Protein AF-A0A6L5G174-F1 (afdb_monomer_lite)

Structure (mmCIF, N/CA/C/O backbone):
data_AF-A0A6L5G174-F1
#
_entry.id   AF-A0A6L5G174-F1
#
loop_
_atom_site.group_PDB
_atom_site.id
_atom_site.type_symbol
_atom_site.label_atom_id
_atom_site.label_alt_id
_atom_site.label_comp_id
_atom_site.label_asym_id
_atom_site.label_entity_id
_atom_site.label_seq_id
_atom_site.pdbx_PDB_ins_code
_atom_site.Cartn_x
_atom_site.Cartn_y
_atom_site.Cartn_z
_atom_site.occupancy
_atom_site.B_iso_or_equiv
_atom_site.auth_seq_id
_atom_site.auth_comp_id
_atom_site.auth_asym_id
_atom_site.auth_atom_id
_atom_site.pdbx_PDB_model_num
ATOM 1 N N . MET A 1 1 ? 25.318 18.673 12.548 1.00 41.56 1 MET A N 1
ATOM 2 C CA . MET A 1 1 ? 23.858 18.568 12.773 1.00 41.56 1 MET A CA 1
ATOM 3 C C . MET A 1 1 ? 23.328 17.531 11.784 1.00 41.56 1 MET A C 1
ATOM 5 O O . MET A 1 1 ? 22.726 17.862 10.776 1.00 41.56 1 MET A O 1
ATOM 9 N N . THR A 1 2 ? 23.710 16.274 12.020 1.00 40.44 2 THR A N 1
ATOM 10 C CA . THR A 1 2 ? 23.904 15.238 10.983 1.00 40.44 2 THR A CA 1
ATOM 11 C C . THR A 1 2 ? 23.653 13.846 11.591 1.00 40.44 2 THR A C 1
ATOM 13 O O . THR A 1 2 ? 24.444 12.934 11.409 1.00 40.44 2 THR A O 1
ATOM 16 N N . VAL A 1 3 ? 22.615 13.700 12.430 1.00 34.22 3 VAL A N 1
ATOM 17 C CA . VAL A 1 3 ? 22.403 12.471 13.238 1.00 34.22 3 VAL A CA 1
ATOM 18 C C . VAL A 1 3 ? 20.949 11.956 13.248 1.00 34.22 3 VAL A C 1
ATOM 20 O O . VAL A 1 3 ? 20.732 10.798 13.570 1.00 34.22 3 VAL A O 1
ATOM 23 N N . LEU A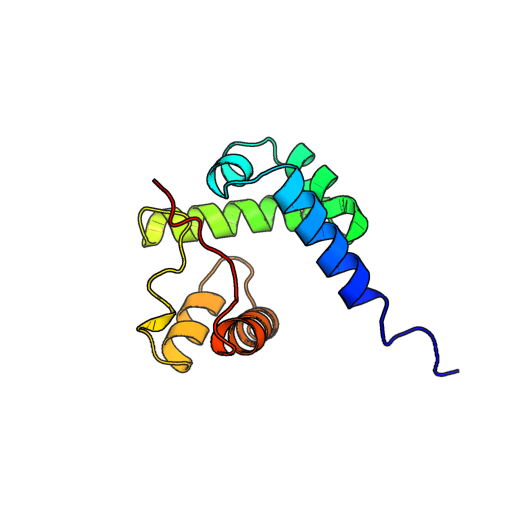 1 4 ? 19.934 12.735 12.845 1.00 33.81 4 LEU A N 1
ATOM 24 C CA . LEU A 1 4 ? 18.525 12.348 13.081 1.00 33.81 4 LEU A CA 1
ATOM 25 C C . LEU A 1 4 ? 17.681 12.004 11.840 1.00 33.81 4 LEU A C 1
ATOM 27 O O . LEU A 1 4 ? 16.523 11.630 12.007 1.00 33.81 4 LEU A O 1
ATOM 31 N N . SER A 1 5 ? 18.206 12.103 10.611 1.00 33.91 5 SER A N 1
ATOM 32 C CA . SER A 1 5 ? 17.378 11.930 9.398 1.00 33.91 5 SER A CA 1
ATOM 33 C C . SER A 1 5 ? 17.510 10.580 8.685 1.00 33.91 5 SER A C 1
ATOM 35 O O . SER A 1 5 ? 16.861 10.402 7.660 1.00 33.91 5 SER A O 1
ATOM 37 N N . GLN A 1 6 ? 18.361 9.659 9.152 1.00 36.78 6 GLN A N 1
ATOM 38 C CA . GLN A 1 6 ? 18.753 8.491 8.342 1.00 36.78 6 GLN A CA 1
ATOM 39 C C . GLN A 1 6 ? 18.097 7.158 8.737 1.00 36.78 6 GLN A C 1
ATOM 41 O O . GLN A 1 6 ? 18.285 6.187 8.023 1.00 36.78 6 GLN A O 1
ATOM 46 N N . HIS A 1 7 ? 17.292 7.088 9.804 1.00 43.84 7 HIS A N 1
ATOM 47 C CA . HIS A 1 7 ? 16.675 5.815 10.236 1.00 43.84 7 HIS A CA 1
ATOM 48 C C . HIS A 1 7 ? 15.207 5.907 10.685 1.00 43.84 7 HIS A C 1
ATOM 50 O O . HIS A 1 7 ? 14.574 4.898 10.985 1.00 43.84 7 HIS A O 1
ATOM 56 N N . THR A 1 8 ? 14.633 7.106 10.736 1.00 40.72 8 THR A N 1
ATOM 57 C CA . THR A 1 8 ? 13.309 7.352 11.329 1.00 40.72 8 THR A CA 1
ATOM 58 C C . THR A 1 8 ? 12.145 7.018 10.394 1.00 40.72 8 THR A C 1
ATOM 60 O O . THR A 1 8 ? 11.064 6.676 10.873 1.00 40.72 8 THR A O 1
ATOM 63 N N . SER A 1 9 ? 12.344 7.076 9.075 1.00 59.72 9 SER A N 1
ATOM 64 C CA . SER A 1 9 ? 11.298 6.740 8.095 1.00 59.72 9 SER A CA 1
ATOM 65 C C . SER A 1 9 ? 11.138 5.229 7.907 1.00 59.72 9 SER A C 1
ATOM 67 O O . SER A 1 9 ? 10.012 4.741 7.801 1.00 59.72 9 SER A O 1
ATOM 69 N N . ASP A 1 10 ? 12.243 4.484 7.935 1.00 61.44 10 ASP A N 1
ATOM 70 C CA . ASP A 1 10 ? 12.247 3.054 7.608 1.00 61.44 10 ASP A CA 1
ATOM 71 C C . ASP A 1 10 ? 11.700 2.214 8.768 1.00 61.44 10 ASP A C 1
ATOM 73 O O . ASP A 1 10 ? 10.805 1.399 8.561 1.00 61.44 10 ASP A O 1
ATOM 77 N N . ILE A 1 11 ? 12.106 2.512 10.010 1.00 67.50 11 ILE A N 1
ATOM 78 C CA . ILE A 1 11 ? 11.607 1.823 11.218 1.00 67.50 11 ILE A CA 1
ATOM 79 C C . ILE A 1 11 ? 10.091 2.008 11.382 1.00 67.50 11 ILE A C 1
ATOM 81 O O . ILE A 1 11 ? 9.369 1.084 11.759 1.00 67.50 11 ILE A O 1
ATOM 85 N N . ASN A 1 12 ? 9.583 3.210 11.101 1.00 72.62 12 ASN A N 1
ATOM 86 C CA . ASN A 1 12 ? 8.151 3.493 11.196 1.00 72.62 12 ASN A CA 1
ATOM 87 C C . ASN A 1 12 ? 7.352 2.814 10.078 1.00 72.62 12 ASN A C 1
ATOM 89 O O . ASN A 1 12 ? 6.214 2.399 10.311 1.00 72.62 12 ASN A O 1
ATOM 93 N N . THR A 1 13 ? 7.951 2.674 8.893 1.00 70.69 13 THR A N 1
ATOM 94 C CA . THR A 1 13 ? 7.364 1.944 7.763 1.00 70.69 13 THR A CA 1
ATOM 95 C C . THR A 1 13 ? 7.293 0.451 8.063 1.00 70.69 13 THR A C 1
ATOM 97 O O . THR A 1 13 ? 6.225 -0.142 7.928 1.00 70.69 13 THR A O 1
ATOM 100 N N . GLU A 1 14 ? 8.383 -0.139 8.553 1.00 74.19 14 GLU A N 1
ATOM 101 C CA . GLU A 1 14 ? 8.435 -1.544 8.959 1.00 74.19 14 GLU A CA 1
ATOM 102 C C . GLU A 1 14 ? 7.434 -1.835 10.083 1.00 74.19 14 GLU A C 1
ATOM 104 O O . GLU A 1 14 ? 6.642 -2.768 9.984 1.00 74.19 14 GLU A O 1
ATOM 109 N N . ARG A 1 15 ? 7.376 -0.984 11.116 1.00 76.88 15 ARG A N 1
ATOM 110 C CA . ARG A 1 15 ? 6.394 -1.120 12.202 1.00 76.88 15 ARG A CA 1
ATOM 111 C C . ARG A 1 15 ? 4.956 -1.042 11.694 1.00 76.88 15 ARG A C 1
ATOM 113 O O . ARG A 1 15 ? 4.121 -1.831 12.130 1.00 76.88 15 ARG A O 1
ATOM 120 N N . ALA A 1 16 ? 4.664 -0.107 10.788 1.00 79.31 16 ALA A N 1
ATOM 121 C CA . ALA A 1 16 ? 3.332 0.033 10.205 1.00 79.31 16 ALA A CA 1
ATOM 122 C C . ALA A 1 16 ? 2.951 -1.196 9.371 1.00 79.31 16 ALA A C 1
ATOM 124 O O . ALA A 1 16 ? 1.822 -1.667 9.464 1.00 79.31 16 ALA A O 1
ATOM 125 N N . PHE A 1 17 ? 3.892 -1.741 8.596 1.00 78.81 17 PHE A N 1
ATOM 126 C CA . PHE A 1 17 ? 3.672 -2.950 7.809 1.00 78.81 17 PHE A CA 1
ATOM 127 C C . PHE A 1 17 ? 3.459 -4.182 8.696 1.00 78.81 17 PHE A C 1
ATOM 129 O O . PHE A 1 17 ? 2.486 -4.909 8.507 1.00 78.81 17 PHE A O 1
ATOM 136 N N . THR A 1 18 ? 4.309 -4.381 9.704 1.00 77.75 18 THR A N 1
ATOM 137 C CA . THR A 1 18 ? 4.183 -5.480 10.670 1.00 77.75 18 THR A CA 1
ATOM 138 C C . THR A 1 18 ? 2.856 -5.411 11.420 1.00 77.75 18 THR A C 1
ATOM 140 O O . THR A 1 18 ? 2.165 -6.418 11.532 1.00 77.75 18 THR A O 1
ATOM 143 N N . SER A 1 19 ? 2.455 -4.220 11.872 1.00 85.12 19 SER A N 1
ATOM 144 C CA . SER A 1 19 ? 1.154 -3.987 12.508 1.00 85.12 19 SER A CA 1
ATOM 145 C C . SER A 1 19 ? -0.008 -4.300 11.559 1.00 85.12 19 SER A C 1
ATOM 147 O O . SER A 1 19 ? -0.911 -5.049 11.919 1.00 85.12 19 SER A O 1
ATOM 149 N N . LEU A 1 20 ? 0.044 -3.820 10.310 1.00 82.75 20 LEU A N 1
ATOM 150 C CA . LEU A 1 20 ? -0.972 -4.119 9.297 1.00 82.75 20 LEU A CA 1
ATOM 151 C C . LEU A 1 20 ? -1.111 -5.623 9.044 1.00 82.75 20 LEU A C 1
ATOM 153 O O . LEU A 1 20 ? -2.229 -6.120 9.000 1.00 82.75 20 LEU A O 1
ATOM 157 N N . LYS A 1 21 ? 0.002 -6.349 8.893 1.00 81.75 21 LYS A N 1
ATOM 158 C CA . LYS A 1 21 ? -0.004 -7.799 8.650 1.00 81.75 21 LYS A CA 1
ATOM 159 C C . LYS A 1 21 ? -0.412 -8.617 9.873 1.00 81.75 21 LYS A C 1
ATOM 161 O O . LYS A 1 21 ? -0.990 -9.683 9.692 1.00 81.75 21 LYS A O 1
ATOM 166 N N . ALA A 1 22 ? -0.134 -8.133 11.082 1.00 84.50 22 ALA A N 1
ATOM 167 C CA . ALA A 1 22 ? -0.603 -8.757 12.315 1.00 84.50 22 ALA A CA 1
ATOM 168 C C . ALA A 1 22 ? -2.123 -8.605 12.486 1.00 84.50 22 ALA A C 1
ATOM 170 O O . ALA A 1 22 ? -2.781 -9.551 12.910 1.00 84.50 22 ALA A O 1
ATOM 171 N N . THR A 1 23 ? -2.676 -7.442 12.127 1.00 87.75 23 THR A N 1
ATOM 172 C CA . THR A 1 23 ? -4.124 -7.181 12.175 1.00 87.75 23 THR A CA 1
ATOM 173 C C . THR A 1 23 ? -4.870 -7.846 11.019 1.00 87.75 23 THR A C 1
ATOM 175 O O . THR A 1 23 ? -5.956 -8.374 11.224 1.00 87.75 23 THR A O 1
ATOM 178 N N . PHE A 1 24 ? -4.283 -7.843 9.818 1.00 84.31 24 PHE A N 1
ATOM 179 C CA . PHE A 1 24 ? -4.872 -8.384 8.592 1.00 84.31 24 PHE A CA 1
ATOM 180 C C . PHE A 1 24 ? -3.904 -9.370 7.913 1.00 84.31 24 PHE A C 1
ATOM 182 O O . PHE A 1 24 ? -3.117 -8.998 7.021 1.00 84.31 24 PHE A O 1
ATOM 189 N N . PRO A 1 25 ? -3.944 -10.654 8.311 1.00 82.44 25 PRO A N 1
ATOM 190 C CA . PRO A 1 25 ? -3.098 -11.691 7.733 1.00 82.44 25 PRO A CA 1
ATOM 191 C C . PRO A 1 25 ? -3.284 -11.845 6.222 1.00 82.44 25 PRO A C 1
ATOM 193 O O . PRO A 1 25 ? -2.304 -12.086 5.517 1.00 82.44 25 PRO A O 1
ATOM 196 N N . ARG A 1 26 ? -4.491 -11.607 5.691 1.00 82.19 26 ARG A N 1
ATOM 197 C CA . ARG A 1 26 ? -4.786 -11.684 4.250 1.00 82.19 26 ARG A CA 1
ATOM 198 C C . ARG A 1 26 ? -5.120 -10.318 3.657 1.00 82.19 26 ARG A C 1
ATOM 200 O O . ARG A 1 26 ? -5.808 -9.509 4.267 1.00 82.19 26 ARG A O 1
ATOM 207 N N . TRP A 1 27 ? -4.707 -10.076 2.410 1.00 80.69 27 TRP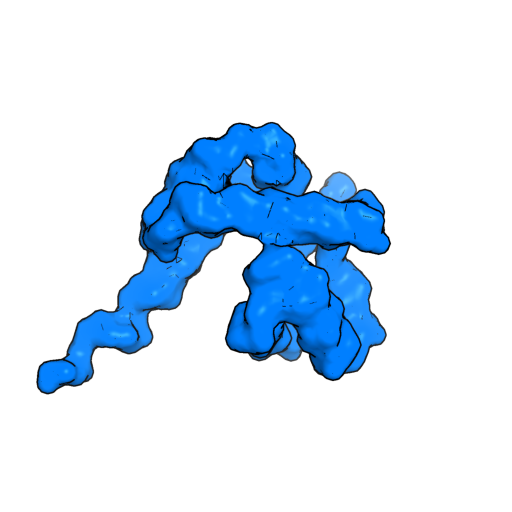 A N 1
ATOM 208 C CA . TRP A 1 27 ? -5.003 -8.813 1.710 1.00 80.69 27 TRP A CA 1
ATOM 209 C C . TRP A 1 27 ? -6.496 -8.576 1.481 1.00 80.69 27 TRP A C 1
ATOM 211 O O . TRP A 1 27 ? -6.940 -7.433 1.494 1.00 80.69 27 TRP A O 1
ATOM 221 N N . ARG A 1 28 ? -7.276 -9.651 1.326 1.00 83.25 28 ARG A N 1
ATOM 222 C CA . ARG A 1 28 ? -8.737 -9.565 1.219 1.00 83.25 28 ARG A CA 1
ATOM 223 C C . ARG A 1 28 ? -9.367 -8.961 2.478 1.00 83.25 28 ARG A C 1
ATOM 225 O O . ARG A 1 28 ? -10.247 -8.124 2.356 1.00 83.25 28 ARG A O 1
ATOM 232 N N . GLU A 1 29 ? -8.831 -9.264 3.659 1.00 85.62 29 GLU A N 1
ATOM 233 C CA . GLU A 1 29 ? -9.309 -8.669 4.913 1.00 85.62 29 GLU A CA 1
ATOM 234 C C . GLU A 1 29 ? -9.059 -7.154 4.958 1.00 85.62 29 GLU A C 1
ATOM 236 O O . GLU A 1 29 ? -9.907 -6.416 5.441 1.00 85.62 29 GLU A O 1
ATOM 241 N N . VAL A 1 30 ? -7.956 -6.661 4.380 1.00 84.25 30 VAL A N 1
ATOM 242 C CA . VAL A 1 30 ? -7.691 -5.211 4.260 1.00 84.25 30 VAL A CA 1
ATOM 243 C C . VAL A 1 30 ? -8.709 -4.524 3.339 1.00 84.25 30 VAL A C 1
ATOM 245 O O . VAL A 1 30 ? -9.113 -3.388 3.597 1.00 84.25 30 VAL A O 1
ATOM 248 N N . MET A 1 31 ? -9.120 -5.191 2.255 1.00 84.56 31 MET A N 1
ATOM 249 C CA . MET A 1 31 ? -10.132 -4.664 1.331 1.00 84.56 31 MET A CA 1
ATOM 250 C C . MET A 1 31 ? -11.519 -4.619 1.980 1.00 84.56 31 MET A C 1
ATOM 252 O O . MET A 1 31 ? -12.226 -3.618 1.850 1.00 84.56 31 MET A O 1
ATOM 256 N N . ASP A 1 32 ? -11.880 -5.661 2.725 1.00 91.00 32 ASP A N 1
ATOM 257 C CA . ASP A 1 32 ? -13.198 -5.779 3.351 1.00 91.00 32 ASP A CA 1
ATOM 258 C C . ASP A 1 32 ? -13.314 -4.932 4.634 1.00 91.00 32 ASP A C 1
ATOM 260 O O . ASP A 1 32 ? -14.403 -4.477 4.990 1.00 91.00 32 ASP A O 1
ATOM 264 N N . ALA A 1 33 ? -12.195 -4.658 5.314 1.00 92.75 33 ALA A N 1
ATOM 265 C CA . ALA A 1 33 ? -12.173 -3.890 6.554 1.00 92.75 33 ALA A CA 1
ATOM 266 C C . ALA A 1 33 ? -12.586 -2.418 6.359 1.00 92.75 33 ALA A C 1
ATOM 268 O O . ALA A 1 33 ? -12.276 -1.798 5.331 1.00 92.75 33 ALA A O 1
ATOM 269 N N . PRO A 1 34 ? -13.212 -1.781 7.366 1.00 96.88 34 PRO A N 1
ATOM 270 C CA . PRO A 1 34 ? -13.426 -0.340 7.361 1.00 96.88 34 PRO A CA 1
ATOM 271 C C . PRO A 1 34 ? -12.109 0.420 7.171 1.00 96.88 34 PRO A C 1
ATOM 273 O O . PRO A 1 34 ? -11.111 0.143 7.835 1.00 96.88 34 PRO A O 1
ATOM 276 N N . THR A 1 35 ? -12.103 1.448 6.316 1.00 92.69 35 THR A N 1
ATOM 277 C CA . THR A 1 35 ? -10.892 2.243 6.020 1.00 92.69 35 THR A CA 1
ATOM 278 C C . THR A 1 35 ? -10.228 2.800 7.283 1.00 92.69 35 THR A C 1
ATOM 280 O O . THR A 1 35 ? -9.006 2.912 7.346 1.00 92.69 35 THR A O 1
ATOM 283 N N . LYS A 1 36 ? -11.025 3.109 8.311 1.00 95.38 36 LYS A N 1
ATOM 284 C CA . LYS A 1 36 ? -10.537 3.568 9.613 1.00 95.38 36 LYS A CA 1
ATOM 285 C C . LYS A 1 36 ? -9.710 2.506 10.346 1.00 95.38 36 LYS A C 1
ATOM 287 O O . LYS A 1 36 ? -8.686 2.846 10.920 1.00 95.38 36 LYS A O 1
ATOM 292 N N . GLU A 1 37 ? -10.103 1.238 10.301 1.00 94.94 37 GLU A N 1
ATOM 293 C CA . GLU A 1 37 ? -9.342 0.155 10.941 1.00 94.94 37 GLU A CA 1
ATOM 294 C C . GLU A 1 37 ? -8.003 -0.071 10.237 1.00 94.94 37 GLU A C 1
ATOM 296 O O . GLU A 1 37 ? -6.972 -0.253 10.885 1.00 94.94 37 GLU A O 1
ATOM 301 N N . VAL A 1 38 ? -7.989 0.051 8.906 1.00 87.44 38 VAL A N 1
ATOM 302 C CA . VAL A 1 38 ? -6.748 0.038 8.122 1.00 87.44 38 VAL A CA 1
ATOM 303 C C . VAL A 1 38 ? -5.848 1.215 8.515 1.00 87.44 38 VAL A C 1
ATOM 305 O O . VAL A 1 38 ? -4.653 1.018 8.726 1.00 87.44 38 VAL A O 1
ATOM 308 N N . ALA A 1 39 ? -6.405 2.424 8.662 1.00 89.31 39 ALA A N 1
ATOM 3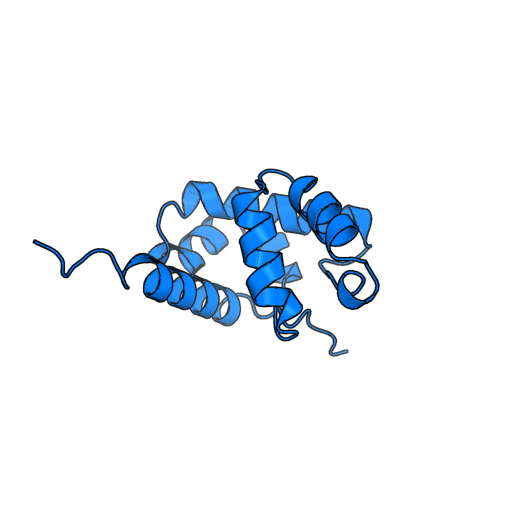09 C CA . ALA A 1 39 ? -5.663 3.605 9.111 1.00 89.31 39 ALA A CA 1
ATOM 310 C C . ALA A 1 39 ? -5.086 3.421 10.524 1.00 89.31 39 ALA A C 1
ATOM 312 O O . ALA A 1 39 ? -3.920 3.739 10.769 1.00 89.31 39 ALA A O 1
ATOM 313 N N . ASP A 1 40 ? -5.866 2.852 11.440 1.00 93.38 40 ASP A N 1
ATOM 314 C CA . ASP A 1 40 ? -5.437 2.574 12.808 1.00 93.38 40 ASP A CA 1
ATOM 315 C C . ASP A 1 40 ? -4.273 1.574 12.832 1.00 93.38 40 ASP A C 1
ATOM 317 O O . ASP A 1 40 ? -3.282 1.805 13.530 1.00 93.38 40 ASP A O 1
ATOM 321 N N . ALA A 1 41 ? -4.328 0.535 11.993 1.00 86.12 41 ALA A N 1
ATOM 322 C CA . ALA A 1 41 ? -3.272 -0.466 11.877 1.00 86.12 41 ALA A CA 1
ATOM 323 C C . ALA A 1 41 ? -1.939 0.109 11.358 1.00 86.12 41 ALA A C 1
ATOM 325 O O . ALA A 1 41 ? -0.877 -0.350 11.778 1.00 86.12 41 ALA A O 1
ATOM 326 N N . ILE A 1 42 ? -1.963 1.134 10.496 1.00 83.62 42 ILE A N 1
ATOM 327 C CA . ILE A 1 42 ? -0.748 1.759 9.929 1.00 83.62 42 ILE A CA 1
ATOM 328 C C . ILE A 1 42 ? -0.369 3.090 10.587 1.00 83.62 42 ILE A C 1
ATOM 330 O O . ILE A 1 42 ? 0.507 3.801 10.081 1.00 83.62 42 ILE A O 1
ATOM 334 N N . ARG A 1 43 ? -1.007 3.457 11.705 1.00 88.50 43 ARG A N 1
ATOM 335 C CA . ARG A 1 43 ? -0.884 4.789 12.319 1.00 88.50 43 ARG A CA 1
ATOM 336 C C . ARG A 1 43 ? 0.563 5.203 12.603 1.00 88.50 43 ARG A C 1
ATOM 338 O O . ARG A 1 43 ? 0.912 6.369 12.421 1.00 88.50 43 ARG A O 1
ATOM 345 N N . SER A 1 44 ? 1.428 4.255 12.968 1.00 81.00 44 SER A N 1
ATOM 346 C CA . SER A 1 44 ? 2.853 4.506 13.229 1.00 81.00 44 SER A CA 1
ATOM 347 C C . SER A 1 44 ? 3.643 4.985 12.006 1.00 81.00 44 SER A C 1
ATOM 349 O O . SER A 1 44 ? 4.691 5.599 12.172 1.00 81.00 44 SER A O 1
ATOM 351 N N . GLY A 1 45 ? 3.157 4.728 10.789 1.00 75.06 45 GLY A N 1
ATOM 352 C CA . GLY A 1 45 ? 3.810 5.116 9.536 1.00 75.06 45 GLY A CA 1
ATOM 353 C C . GLY A 1 45 ? 3.522 6.555 9.091 1.00 75.06 45 GLY A C 1
ATOM 354 O O . GLY A 1 45 ? 4.032 6.975 8.049 1.00 75.06 45 GLY A O 1
ATOM 355 N N . GLY A 1 46 ? 2.691 7.298 9.833 1.00 78.44 46 GLY A N 1
ATOM 356 C CA . GLY A 1 46 ? 2.292 8.675 9.522 1.00 78.44 46 GLY A CA 1
ATOM 357 C C . GLY A 1 46 ? 1.387 8.806 8.287 1.00 78.44 46 GLY A C 1
ATOM 358 O O . GLY A 1 46 ? 1.437 7.988 7.367 1.00 78.44 46 GLY A O 1
ATOM 359 N N . LEU A 1 47 ? 0.562 9.863 8.255 1.00 82.88 47 LEU A N 1
ATOM 360 C CA . LEU A 1 47 ? -0.435 10.129 7.198 1.00 82.88 47 LEU A CA 1
ATOM 361 C C . LEU A 1 47 ? -1.404 8.954 6.955 1.00 82.88 47 LEU A C 1
ATOM 363 O O . LEU A 1 47 ? -1.824 8.706 5.826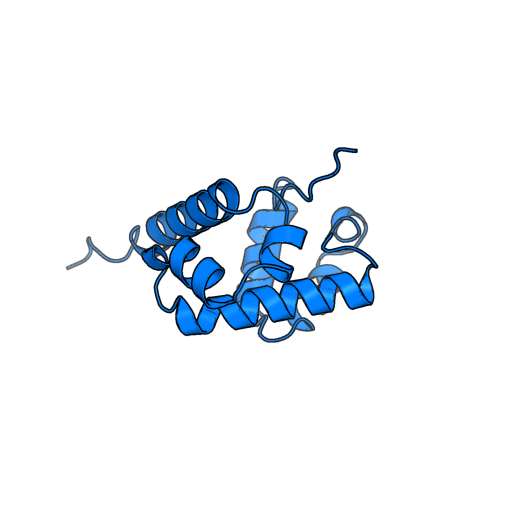 1.00 82.88 47 LEU A O 1
ATOM 367 N N . ALA A 1 48 ? -1.742 8.212 8.010 1.00 81.94 48 ALA A N 1
ATOM 368 C CA . ALA A 1 48 ? -2.528 6.986 7.916 1.00 81.94 48 ALA A CA 1
ATOM 369 C C . ALA A 1 48 ? -3.903 7.189 7.265 1.00 81.94 48 ALA A C 1
ATOM 371 O O . ALA A 1 48 ? -4.267 6.416 6.384 1.00 81.94 48 ALA A O 1
ATOM 372 N N . ASP A 1 49 ? -4.601 8.276 7.600 1.00 84.88 49 ASP A N 1
ATOM 373 C CA . ASP A 1 49 ? -5.919 8.594 7.032 1.00 84.88 49 ASP A CA 1
ATOM 374 C C . ASP A 1 49 ? -5.876 8.851 5.516 1.00 84.88 49 ASP A C 1
ATOM 376 O O . ASP A 1 49 ? -6.861 8.631 4.819 1.00 84.88 49 ASP A O 1
ATOM 380 N N . GLN A 1 50 ? -4.725 9.277 4.981 1.00 83.56 50 GLN A N 1
ATOM 381 C CA . GLN A 1 50 ? -4.519 9.450 3.537 1.00 83.56 50 GLN A CA 1
ATOM 382 C C . GLN A 1 50 ? -4.029 8.158 2.870 1.00 83.56 50 GLN A C 1
ATOM 384 O O . GLN A 1 50 ? -4.345 7.888 1.712 1.00 83.56 50 GLN A O 1
ATOM 389 N N . LYS A 1 51 ? -3.238 7.352 3.587 1.00 78.69 51 LYS A N 1
ATOM 390 C CA . LYS A 1 51 ? -2.656 6.107 3.070 1.00 78.69 51 LYS A CA 1
ATOM 391 C C . LYS A 1 51 ? -3.666 4.964 3.028 1.00 78.69 51 LYS A C 1
ATOM 393 O O . LYS A 1 51 ? -3.677 4.229 2.049 1.00 78.69 51 LYS A O 1
ATOM 398 N N . ALA A 1 52 ? -4.522 4.826 4.037 1.00 84.25 52 ALA A N 1
ATOM 399 C CA . ALA A 1 52 ? -5.510 3.753 4.122 1.00 84.25 52 ALA A CA 1
ATOM 400 C C . ALA A 1 52 ? -6.453 3.671 2.905 1.00 84.25 52 ALA A C 1
ATOM 402 O O . ALA A 1 52 ? -6.501 2.605 2.289 1.00 84.25 52 ALA A O 1
ATOM 403 N N . PRO A 1 53 ? -7.143 4.751 2.474 1.00 86.69 53 PRO A N 1
ATOM 404 C CA . PRO A 1 53 ? -8.003 4.678 1.290 1.00 86.69 53 PRO A CA 1
ATOM 405 C C . PRO A 1 53 ? -7.210 4.358 0.015 1.00 86.69 53 PRO A C 1
ATOM 407 O O . PRO A 1 53 ? -7.690 3.618 -0.838 1.00 86.69 53 PRO A O 1
ATOM 410 N N . ARG A 1 54 ? -5.970 4.851 -0.100 1.00 82.81 54 ARG A N 1
ATOM 411 C CA . ARG A 1 54 ? -5.088 4.570 -1.243 1.00 82.81 54 ARG A CA 1
ATOM 412 C C . ARG A 1 54 ? -4.652 3.105 -1.292 1.00 82.81 54 ARG A C 1
ATOM 414 O O . ARG A 1 54 ? -4.643 2.523 -2.367 1.00 82.81 54 ARG A O 1
ATOM 421 N N . ILE A 1 55 ? -4.316 2.506 -0.147 1.00 82.50 55 ILE A N 1
ATOM 422 C CA . ILE A 1 55 ? -3.974 1.078 -0.051 1.00 82.50 55 ILE A CA 1
ATOM 423 C C . ILE A 1 55 ? -5.150 0.229 -0.534 1.00 82.50 55 ILE A C 1
ATOM 425 O O . ILE A 1 55 ? -4.949 -0.667 -1.350 1.00 82.50 55 ILE A O 1
ATOM 429 N N . LYS A 1 56 ? -6.371 0.541 -0.085 1.00 85.25 56 LYS A N 1
ATOM 430 C CA . LYS A 1 56 ? -7.576 -0.165 -0.532 1.00 85.25 56 LYS A CA 1
ATOM 431 C C . LYS A 1 56 ? -7.796 -0.024 -2.039 1.00 85.25 56 LYS A C 1
ATOM 433 O O . LYS A 1 56 ? -7.929 -1.038 -2.710 1.00 85.25 56 LYS A O 1
ATOM 438 N N . ALA A 1 57 ? -7.709 1.194 -2.576 1.00 84.94 57 ALA A N 1
ATOM 439 C CA . ALA A 1 57 ? -7.857 1.441 -4.013 1.00 84.94 57 ALA A CA 1
ATOM 440 C C . ALA A 1 57 ? -6.822 0.680 -4.863 1.00 84.94 57 ALA A C 1
ATOM 442 O O . ALA A 1 57 ? -7.147 0.163 -5.926 1.00 84.94 57 ALA A O 1
ATOM 443 N N . ILE A 1 58 ? -5.575 0.571 -4.390 1.00 82.50 58 ILE A N 1
ATOM 444 C CA . ILE A 1 58 ? -4.538 -0.218 -5.068 1.00 82.50 58 ILE A CA 1
ATOM 445 C C . ILE A 1 58 ? -4.886 -1.713 -5.049 1.00 82.50 58 ILE A C 1
ATOM 447 O O . ILE A 1 58 ? -4.758 -2.378 -6.074 1.00 82.50 58 ILE A O 1
ATOM 451 N N . LEU A 1 59 ? -5.326 -2.251 -3.908 1.00 81.19 59 LEU A N 1
ATOM 452 C CA . LEU A 1 59 ? -5.709 -3.663 -3.792 1.00 81.19 59 LEU A CA 1
ATOM 453 C C . LEU A 1 59 ? -6.936 -4.003 -4.651 1.00 81.19 59 LEU A C 1
ATOM 455 O O . LEU A 1 59 ? -6.966 -5.065 -5.276 1.00 81.19 59 LEU A O 1
ATOM 459 N N . GLU A 1 60 ? -7.913 -3.099 -4.716 1.00 84.75 60 GLU A N 1
ATOM 460 C CA . GLU A 1 60 ? -9.087 -3.209 -5.585 1.00 84.75 60 GLU A CA 1
ATOM 461 C C . GLU A 1 60 ? -8.685 -3.209 -7.065 1.00 84.75 60 GLU A C 1
ATOM 463 O O . GLU A 1 60 ? -9.111 -4.091 -7.808 1.00 84.75 60 GLU A O 1
ATOM 468 N N . GLU A 1 61 ? -7.805 -2.293 -7.483 1.00 85.38 61 GLU A N 1
ATOM 469 C CA . GLU A 1 61 ? -7.318 -2.227 -8.865 1.00 85.38 61 GLU A CA 1
ATOM 470 C C . GLU A 1 61 ? -6.550 -3.496 -9.262 1.00 85.38 61 GLU A C 1
ATOM 472 O O . GLU A 1 61 ? -6.798 -4.068 -10.324 1.00 85.38 61 GLU A O 1
ATOM 477 N N . ILE A 1 62 ? -5.655 -3.985 -8.395 1.00 80.56 62 ILE A N 1
ATOM 478 C CA . ILE A 1 62 ? -4.929 -5.244 -8.626 1.00 80.56 62 ILE A CA 1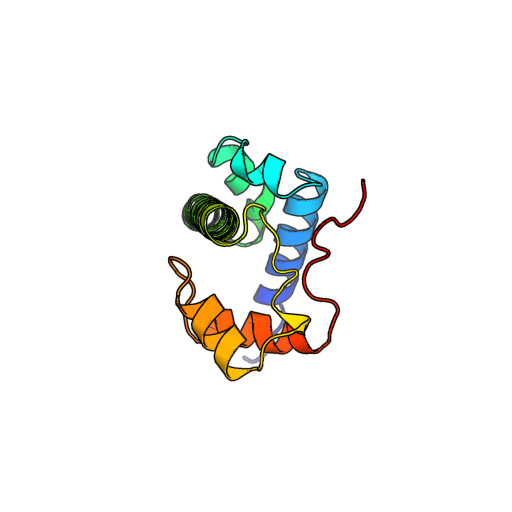
ATOM 479 C C . ILE A 1 62 ? -5.920 -6.407 -8.743 1.00 80.56 62 ILE A C 1
ATOM 481 O O . ILE A 1 62 ? -5.828 -7.205 -9.672 1.00 80.56 62 ILE A O 1
ATOM 485 N N . THR A 1 63 ? -6.901 -6.485 -7.843 1.00 82.81 63 THR A N 1
ATOM 486 C CA . THR A 1 63 ? -7.909 -7.555 -7.863 1.00 82.81 63 THR A CA 1
ATOM 487 C C . THR A 1 63 ? -8.784 -7.493 -9.113 1.00 82.81 63 THR A C 1
ATOM 489 O O . THR A 1 63 ? -9.115 -8.537 -9.668 1.00 82.81 63 THR A O 1
ATOM 492 N N . SER A 1 64 ? -9.123 -6.294 -9.588 1.00 86.31 64 SER A N 1
ATOM 493 C CA . SER A 1 64 ? -9.876 -6.084 -10.828 1.00 86.31 64 SER A CA 1
ATOM 494 C C . SER A 1 64 ? -9.113 -6.594 -12.056 1.00 86.31 64 SER A C 1
ATOM 496 O O . SER A 1 64 ? -9.691 -7.251 -12.920 1.00 86.31 64 SER A O 1
ATOM 498 N N . ARG A 1 65 ? -7.797 -6.346 -12.115 1.00 84.31 65 ARG A N 1
ATOM 499 C CA . ARG A 1 65 ? -6.942 -6.741 -13.247 1.00 84.31 65 ARG A CA 1
ATOM 500 C C . ARG A 1 65 ? -6.547 -8.214 -13.232 1.00 84.31 65 ARG A C 1
ATOM 502 O O . ARG A 1 65 ? -6.497 -8.845 -14.282 1.00 84.31 65 ARG A O 1
ATOM 509 N N . GLU A 1 66 ? -6.257 -8.754 -12.052 1.00 79.06 66 GLU A N 1
ATOM 510 C CA . GLU A 1 66 ? -5.639 -10.076 -11.887 1.00 79.06 66 GLU A CA 1
ATOM 511 C C . GLU A 1 66 ? -6.614 -11.134 -11.336 1.00 79.06 66 GLU A C 1
ATOM 513 O O . GLU A 1 66 ? -6.263 -12.306 -11.211 1.00 79.06 66 GLU A O 1
ATOM 518 N N . GLY A 1 67 ? -7.839 -10.745 -10.962 1.00 80.06 67 GLY A N 1
ATOM 519 C CA . GLY A 1 67 ? -8.843 -11.615 -10.332 1.00 80.06 67 GLY A CA 1
ATOM 520 C C . GLY A 1 67 ? -8.573 -11.936 -8.854 1.00 80.06 67 GLY A C 1
ATOM 521 O O . GLY A 1 67 ? -9.408 -12.543 -8.180 1.00 80.06 67 GLY A O 1
ATOM 522 N N . ALA A 1 68 ? -7.421 -11.522 -8.326 1.00 77.31 68 ALA A N 1
ATOM 523 C CA . ALA A 1 68 ? -7.013 -11.689 -6.936 1.00 77.31 68 ALA A CA 1
ATOM 524 C C . ALA A 1 68 ? -6.099 -10.528 -6.503 1.00 77.31 68 ALA A C 1
ATOM 526 O O . ALA A 1 68 ? -5.415 -9.961 -7.355 1.00 77.31 68 ALA A O 1
ATOM 527 N N . PRO A 1 69 ? -6.008 -10.202 -5.198 1.00 73.94 69 PRO A N 1
ATOM 528 C CA . PRO A 1 69 ? -5.054 -9.221 -4.672 1.00 73.94 69 PRO A CA 1
ATOM 529 C C . PRO A 1 69 ? -3.632 -9.815 -4.655 1.00 73.94 69 PRO A C 1
ATOM 531 O O . PRO A 1 69 ? -3.029 -10.028 -3.602 1.00 73.94 69 PRO A O 1
ATOM 534 N N . SER A 1 70 ? -3.130 -10.162 -5.839 1.00 72.25 70 SER A N 1
ATOM 535 C CA . SER A 1 70 ? -1.907 -10.917 -6.076 1.00 72.25 70 SER A CA 1
ATOM 536 C C . SER A 1 70 ? -1.073 -10.246 -7.155 1.00 72.25 70 SER A C 1
ATOM 538 O O . SER A 1 70 ? -1.579 -9.868 -8.205 1.00 72.25 70 SER A O 1
ATOM 540 N N . LEU A 1 71 ? 0.232 -10.159 -6.910 1.00 71.56 71 LEU A N 1
ATOM 541 C CA . LEU A 1 71 ? 1.230 -9.727 -7.886 1.00 71.56 71 LEU A CA 1
ATOM 542 C C . LEU A 1 71 ? 2.027 -10.920 -8.444 1.00 71.56 71 LEU A C 1
ATOM 544 O O . LEU A 1 71 ? 3.151 -10.763 -8.915 1.00 71.56 71 LEU A O 1
ATOM 548 N N . GLY A 1 72 ? 1.455 -12.130 -8.400 1.00 70.56 72 GLY A N 1
ATOM 549 C CA . GLY A 1 72 ? 2.124 -13.376 -8.797 1.00 70.56 72 GLY A CA 1
ATOM 550 C C . GLY A 1 72 ? 2.604 -13.432 -10.255 1.00 70.56 72 GLY A C 1
ATOM 551 O O . GLY A 1 72 ? 3.427 -14.282 -10.581 1.00 70.56 72 GLY A O 1
ATOM 552 N N . ARG A 1 73 ? 2.143 -12.518 -11.121 1.00 73.00 73 ARG A N 1
ATOM 553 C CA . ARG A 1 73 ? 2.617 -12.363 -12.508 1.00 73.00 73 ARG A CA 1
ATOM 554 C C . ARG A 1 73 ? 3.910 -11.555 -12.638 1.00 73.00 73 ARG A C 1
ATOM 556 O O . ARG A 1 73 ? 4.638 -11.766 -13.607 1.00 73.00 73 ARG A O 1
ATOM 563 N N . LEU A 1 74 ? 4.245 -10.692 -11.673 1.00 74.06 74 LEU A N 1
ATOM 564 C CA . LEU A 1 74 ? 5.430 -9.826 -11.757 1.00 74.06 74 LEU A CA 1
ATOM 565 C C . LEU A 1 74 ? 6.755 -10.587 -11.957 1.00 74.06 74 LEU A C 1
ATOM 567 O O . LEU A 1 74 ? 7.570 -10.118 -12.743 1.00 74.06 74 LEU A O 1
ATOM 571 N N . PRO A 1 75 ? 6.997 -11.771 -11.351 1.00 72.19 75 PRO A N 1
ATOM 572 C CA . PRO A 1 75 ? 8.236 -12.525 -11.579 1.00 72.19 75 PRO A CA 1
ATOM 573 C C . PRO A 1 75 ? 8.441 -13.023 -13.017 1.00 72.19 75 PRO A C 1
ATOM 575 O O . PRO A 1 75 ? 9.547 -13.453 -13.348 1.00 72.19 75 PRO A O 1
ATOM 578 N N . SER A 1 76 ? 7.383 -13.019 -13.835 1.00 78.69 76 SER A N 1
ATOM 579 C CA . SER A 1 76 ? 7.415 -13.412 -15.250 1.00 78.69 76 SER A CA 1
ATOM 580 C C . SER A 1 76 ? 7.532 -12.229 -16.217 1.00 78.69 76 SER A C 1
ATOM 582 O O . SER A 1 76 ? 7.646 -12.446 -17.419 1.00 78.69 76 SER A O 1
ATOM 584 N N . MET A 1 77 ? 7.507 -11.000 -15.699 1.00 80.62 77 MET A N 1
ATOM 585 C CA . MET A 1 77 ? 7.577 -9.756 -16.465 1.00 80.62 77 MET A CA 1
ATOM 586 C C . MET A 1 77 ? 9.001 -9.189 -16.423 1.00 80.62 77 MET A C 1
ATOM 588 O O . MET A 1 77 ? 9.750 -9.426 -15.473 1.00 80.62 77 MET A O 1
ATOM 592 N N . SER A 1 78 ? 9.380 -8.444 -17.457 1.00 83.25 78 SER A N 1
ATOM 593 C CA . SER A 1 78 ? 10.615 -7.657 -17.471 1.00 83.25 78 SER A CA 1
ATOM 594 C C . SER A 1 78 ? 10.525 -6.450 -16.535 1.00 83.25 78 SER A C 1
ATOM 596 O O . SER A 1 78 ? 9.434 -5.991 -16.198 1.00 83.25 78 SER A O 1
ATOM 598 N N . ASP A 1 79 ? 11.673 -5.893 -16.145 1.00 78.12 79 ASP A N 1
ATOM 599 C CA . ASP A 1 79 ? 11.728 -4.753 -15.222 1.00 78.12 79 ASP A CA 1
ATOM 600 C C . ASP A 1 79 ? 10.915 -3.550 -15.720 1.00 78.12 79 ASP A C 1
ATOM 602 O O . ASP A 1 79 ? 10.184 -2.939 -14.942 1.00 78.12 79 ASP A O 1
ATOM 606 N N . ALA A 1 80 ? 10.968 -3.275 -17.027 1.00 81.88 80 ALA A N 1
ATOM 607 C CA . ALA A 1 80 ? 10.189 -2.216 -17.665 1.00 81.88 80 ALA A CA 1
ATOM 608 C C . ALA A 1 80 ? 8.676 -2.478 -17.585 1.00 81.88 80 ALA A C 1
ATOM 610 O O . ALA A 1 80 ? 7.906 -1.583 -17.257 1.00 81.88 80 ALA A O 1
ATOM 611 N N . GLU A 1 81 ? 8.242 -3.718 -17.822 1.00 83.44 81 GLU A N 1
ATOM 612 C CA . GLU A 1 81 ? 6.825 -4.085 -17.724 1.00 83.44 81 GLU A CA 1
ATOM 613 C C . GLU A 1 81 ? 6.314 -4.016 -16.280 1.00 83.44 81 GLU A C 1
ATOM 615 O O . GLU A 1 81 ? 5.166 -3.637 -16.044 1.00 83.44 81 GLU A O 1
ATOM 620 N N . VAL A 1 82 ? 7.147 -4.375 -15.300 1.00 79.88 82 VAL A N 1
ATOM 621 C CA . VAL A 1 82 ? 6.798 -4.234 -13.881 1.00 79.88 82 VAL A CA 1
ATOM 622 C C . VAL A 1 82 ? 6.723 -2.757 -13.494 1.00 79.88 82 VAL A C 1
ATOM 624 O O . VAL A 1 82 ? 5.801 -2.373 -12.775 1.00 79.88 82 VAL A O 1
ATOM 627 N N . GLU A 1 83 ? 7.643 -1.917 -13.971 1.00 79.50 83 GLU A N 1
ATOM 628 C CA . GLU A 1 83 ? 7.599 -0.469 -13.744 1.00 79.50 83 GLU A CA 1
ATOM 629 C C . GLU A 1 83 ? 6.323 0.158 -14.320 1.00 79.50 83 GLU A C 1
ATOM 631 O O . GLU A 1 83 ? 5.603 0.857 -13.599 1.00 79.50 83 GLU A O 1
ATOM 636 N N . ASP A 1 84 ? 5.993 -0.150 -15.575 1.00 84.75 84 ASP A N 1
ATOM 637 C CA . ASP A 1 84 ? 4.772 0.316 -16.240 1.00 84.75 84 ASP A CA 1
ATOM 638 C C . ASP A 1 84 ? 3.517 -0.166 -15.504 1.00 84.75 84 ASP A C 1
ATOM 640 O O . ASP A 1 84 ? 2.596 0.610 -15.229 1.00 84.75 84 ASP A O 1
ATOM 644 N N . TYR A 1 85 ? 3.485 -1.440 -15.103 1.00 84.62 85 TYR A N 1
ATOM 645 C CA . TYR A 1 85 ? 2.373 -1.980 -14.331 1.00 84.62 85 TYR A CA 1
ATOM 646 C C . TYR A 1 85 ? 2.204 -1.238 -13.004 1.00 84.62 85 TYR A C 1
ATOM 648 O O . TYR A 1 85 ? 1.107 -0.773 -12.692 1.00 84.62 85 TYR A O 1
ATOM 656 N N . LEU A 1 86 ? 3.279 -1.085 -12.229 1.00 81.56 86 LEU A N 1
ATOM 657 C CA . LEU A 1 86 ? 3.218 -0.440 -10.923 1.00 81.56 86 LEU A CA 1
ATOM 658 C C . LEU A 1 86 ? 2.818 1.026 -11.047 1.00 81.56 86 LEU A C 1
ATOM 660 O O . LEU A 1 86 ? 1.941 1.461 -10.314 1.00 81.56 86 LEU A O 1
ATOM 664 N N . THR A 1 87 ? 3.404 1.780 -11.976 1.00 83.62 87 THR A N 1
ATOM 665 C CA . THR A 1 87 ? 3.079 3.203 -12.180 1.00 83.62 87 THR A CA 1
ATOM 666 C C . THR A 1 87 ? 1.664 3.437 -12.709 1.00 83.62 87 THR A C 1
ATOM 668 O O . THR A 1 87 ? 1.093 4.503 -12.478 1.00 83.62 87 THR A O 1
ATOM 671 N N . SER A 1 88 ? 1.055 2.437 -13.351 1.00 86.19 88 SER A N 1
ATOM 672 C CA . SER A 1 88 ? -0.350 2.492 -13.770 1.00 86.19 88 SER A CA 1
ATOM 673 C C . SER A 1 88 ? -1.362 2.293 -12.628 1.00 86.19 88 SER A C 1
ATOM 675 O O . SER A 1 88 ? -2.566 2.449 -12.850 1.00 86.19 88 SER A O 1
ATOM 677 N N . LEU A 1 89 ? -0.911 1.928 -11.419 1.00 82.94 89 LEU A N 1
ATOM 678 C CA . LEU A 1 89 ? -1.777 1.791 -10.247 1.00 82.94 89 LEU A CA 1
ATOM 679 C C . LEU A 1 89 ? -2.120 3.170 -9.655 1.00 82.94 89 LEU A C 1
ATOM 681 O O . LEU A 1 89 ? -1.275 4.072 -9.619 1.00 82.94 89 LEU A O 1
ATOM 685 N N . PRO A 1 90 ? -3.348 3.357 -9.138 1.00 74.81 90 PRO A N 1
ATOM 686 C CA . PRO A 1 90 ? -3.810 4.647 -8.647 1.00 74.81 90 PRO A CA 1
ATOM 687 C C . PRO A 1 90 ? -2.944 5.129 -7.485 1.00 74.81 90 PRO A C 1
ATOM 689 O O . PRO A 1 90 ? -2.885 4.536 -6.408 1.00 74.81 90 PRO A O 1
ATOM 692 N N . GLY A 1 91 ? -2.252 6.246 -7.702 1.00 72.81 91 GLY A N 1
ATOM 693 C CA . GLY A 1 91 ? -1.333 6.767 -6.706 1.00 72.81 91 GLY A CA 1
ATOM 694 C C . GLY A 1 91 ? -0.114 5.860 -6.503 1.00 72.81 91 GLY A C 1
ATOM 695 O O . GLY A 1 91 ? 0.388 5.728 -5.390 1.00 72.81 91 GLY A O 1
ATOM 696 N N . VAL A 1 92 ? 0.440 5.263 -7.542 1.00 77.06 92 VAL A N 1
ATOM 697 C CA . VAL A 1 92 ? 1.804 4.735 -7.485 1.00 77.06 92 VAL A CA 1
ATOM 698 C C . VAL A 1 92 ? 2.646 5.578 -8.429 1.00 77.06 92 VAL A C 1
ATOM 700 O O . VAL A 1 92 ? 2.454 5.581 -9.634 1.00 77.06 92 VAL A O 1
ATOM 703 N N . GLY A 1 93 ? 3.540 6.385 -7.855 1.00 71.50 93 GLY A N 1
ATOM 704 C CA . GLY A 1 93 ? 4.463 7.202 -8.641 1.00 71.50 93 GLY A CA 1
ATOM 705 C C . GLY A 1 93 ? 5.742 6.433 -8.988 1.00 71.50 93 GLY A C 1
ATOM 706 O O . GLY A 1 93 ? 6.028 5.424 -8.337 1.00 71.50 93 GLY A O 1
ATOM 707 N N . PRO A 1 94 ? 6.580 6.963 -9.897 1.00 63.69 94 PRO A N 1
ATOM 708 C CA . PRO A 1 94 ? 7.837 6.329 -10.311 1.00 63.69 94 PRO A CA 1
ATOM 709 C C . PRO A 1 94 ? 8.752 5.982 -9.131 1.00 63.69 94 PRO A C 1
ATOM 711 O O . PRO A 1 94 ? 9.366 4.925 -9.090 1.00 63.69 94 PRO A O 1
ATOM 714 N N . LYS A 1 95 ? 8.774 6.828 -8.091 1.00 51.25 95 LYS A N 1
ATOM 715 C CA . LYS A 1 95 ? 9.547 6.576 -6.866 1.00 51.25 95 LYS A CA 1
ATOM 716 C C . LYS A 1 95 ? 9.028 5.372 -6.070 1.00 51.25 95 LYS A C 1
ATOM 718 O O . LYS A 1 95 ? 9.820 4.610 -5.531 1.00 51.25 95 LYS A O 1
ATOM 723 N N . THR A 1 96 ? 7.709 5.206 -5.980 1.00 64.94 96 THR A N 1
ATOM 724 C CA . THR A 1 96 ? 7.087 4.068 -5.286 1.00 64.94 96 THR A CA 1
ATOM 725 C C . THR A 1 96 ? 7.262 2.786 -6.094 1.00 64.94 96 THR A C 1
ATOM 727 O O . THR A 1 96 ? 7.600 1.761 -5.510 1.00 64.94 96 THR A O 1
ATOM 730 N N . ALA A 1 97 ? 7.108 2.859 -7.419 1.00 62.56 97 ALA A N 1
ATOM 731 C CA . ALA A 1 97 ? 7.384 1.748 -8.322 1.00 62.56 97 ALA A CA 1
ATOM 732 C C . ALA A 1 97 ? 8.851 1.301 -8.223 1.00 62.56 97 ALA A C 1
ATOM 734 O O . ALA A 1 97 ? 9.102 0.127 -7.985 1.00 62.56 97 ALA A O 1
ATOM 735 N N . ALA A 1 98 ? 9.807 2.235 -8.258 1.00 49.75 98 ALA A N 1
ATOM 736 C CA . ALA A 1 98 ? 11.230 1.951 -8.072 1.00 49.75 98 ALA A CA 1
ATOM 737 C C . ALA A 1 98 ? 11.541 1.312 -6.709 1.00 49.75 98 ALA A C 1
ATOM 739 O O . ALA A 1 98 ? 12.340 0.383 -6.643 1.00 49.75 98 ALA A O 1
ATOM 740 N N . CYS A 1 99 ? 10.892 1.747 -5.619 1.00 54.09 99 CYS A N 1
ATOM 741 C CA . CYS A 1 99 ? 11.025 1.073 -4.325 1.00 54.09 99 CYS A CA 1
ATOM 742 C C . CYS A 1 99 ? 10.536 -0.376 -4.406 1.00 54.09 99 CYS A C 1
ATOM 744 O O . CYS A 1 99 ? 11.245 -1.277 -3.971 1.00 54.09 99 CYS A O 1
ATOM 746 N N . VAL A 1 100 ? 9.360 -0.622 -4.986 1.00 60.84 100 VAL A N 1
ATOM 747 C CA . VAL A 1 100 ? 8.861 -1.990 -5.157 1.00 60.84 100 VAL A CA 1
ATOM 748 C C . VAL A 1 100 ? 9.795 -2.793 -6.058 1.00 60.84 100 VAL A C 1
ATOM 750 O O . VAL A 1 100 ? 10.130 -3.894 -5.672 1.00 60.84 100 VAL A O 1
ATOM 753 N N . LEU A 1 101 ? 10.301 -2.265 -7.172 1.00 50.34 101 LEU A N 1
ATOM 754 C CA . LEU A 1 101 ? 11.273 -2.946 -8.038 1.00 50.34 101 LEU A CA 1
ATOM 755 C C . LEU A 1 101 ? 12.551 -3.320 -7.275 1.00 50.34 101 LEU A C 1
ATOM 757 O O . LEU A 1 101 ? 12.931 -4.484 -7.255 1.00 50.34 101 LEU A O 1
ATOM 761 N N . VAL A 1 102 ? 13.165 -2.377 -6.558 1.00 47.91 102 VAL A N 1
ATOM 762 C CA . VAL A 1 102 ? 14.404 -2.613 -5.795 1.00 47.91 102 VAL A CA 1
ATOM 763 C C . VAL A 1 102 ? 14.189 -3.610 -4.648 1.00 47.91 102 VAL A C 1
ATOM 765 O O . VAL A 1 102 ? 15.025 -4.487 -4.438 1.00 47.91 102 VAL A O 1
ATOM 768 N N . PHE A 1 103 ? 13.061 -3.535 -3.931 1.00 49.97 103 PHE A N 1
ATOM 769 C CA . PHE A 1 103 ? 12.747 -4.466 -2.838 1.00 49.97 103 PHE A CA 1
ATOM 770 C C . PHE A 1 103 ? 12.163 -5.812 -3.332 1.00 49.97 103 PHE A C 1
ATOM 772 O O . PHE A 1 103 ? 12.318 -6.827 -2.657 1.00 49.97 103 PHE A O 1
ATOM 779 N N . SER A 1 104 ? 11.532 -5.856 -4.514 1.00 47.09 104 SER A N 1
ATOM 780 C CA . SER A 1 104 ? 10.864 -7.031 -5.114 1.00 47.09 104 SER A CA 1
ATOM 781 C C . SER A 1 104 ? 11.725 -7.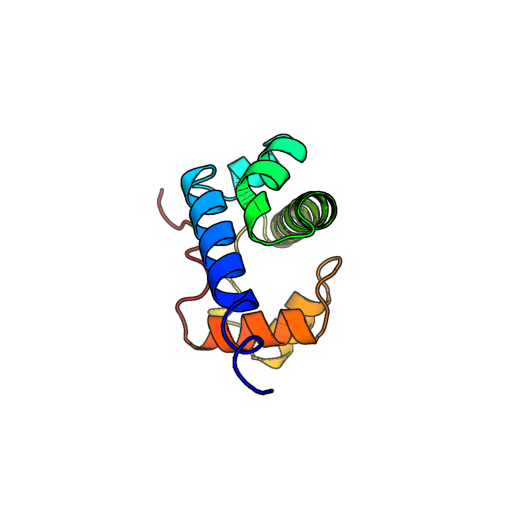833 -6.062 1.00 47.09 104 SER A C 1
ATOM 783 O O . SER A 1 104 ? 11.547 -9.047 -6.148 1.00 47.09 104 SER A O 1
ATOM 785 N N . MET A 1 105 ? 12.679 -7.209 -6.741 1.00 45.75 105 MET A N 1
ATOM 786 C CA . MET A 1 105 ? 13.613 -7.904 -7.629 1.00 45.75 105 MET A CA 1
ATOM 787 C C . MET A 1 105 ? 14.841 -8.444 -6.886 1.00 45.75 105 MET A C 1
ATOM 789 O O . MET A 1 105 ? 15.579 -9.246 -7.444 1.00 45.75 105 MET A O 1
ATOM 793 N N . GLY A 1 106 ? 14.943 -8.182 -5.575 1.00 45.22 106 GLY A N 1
ATOM 794 C CA . GLY A 1 106 ? 15.618 -9.044 -4.590 1.00 45.22 106 GLY A CA 1
ATOM 795 C C . GLY A 1 106 ? 14.770 -10.241 -4.110 1.00 45.22 106 GLY A C 1
ATOM 796 O O . GLY A 1 106 ? 15.001 -10.747 -3.017 1.00 45.22 106 GLY A O 1
ATOM 797 N N . ARG A 1 107 ? 13.745 -10.634 -4.891 1.00 45.53 107 ARG A N 1
ATOM 798 C CA . ARG A 1 107 ? 12.859 -11.821 -4.813 1.00 45.53 107 ARG A CA 1
ATOM 799 C C . ARG A 1 107 ? 12.456 -12.320 -3.415 1.00 45.53 107 ARG A C 1
ATOM 801 O O . ARG A 1 107 ? 12.411 -13.519 -3.170 1.00 45.53 107 ARG A O 1
ATOM 808 N N . HIS A 1 108 ? 12.058 -11.401 -2.541 1.00 36.72 108 HIS A N 1
ATOM 809 C CA . HIS A 1 108 ? 11.229 -11.680 -1.359 1.00 36.72 108 HIS A CA 1
ATOM 810 C C . HIS A 1 108 ? 10.220 -10.548 -1.085 1.00 36.72 108 HIS A C 1
ATOM 812 O O . HIS A 1 108 ? 9.786 -10.371 0.052 1.00 36.72 108 HIS A O 1
ATOM 818 N N . ALA A 1 109 ? 9.828 -9.745 -2.082 1.00 37.22 109 ALA A N 1
ATOM 819 C CA . ALA A 1 109 ? 8.791 -8.750 -1.817 1.00 37.22 109 ALA A CA 1
ATOM 820 C C . ALA A 1 109 ? 7.416 -9.384 -1.835 1.00 37.22 109 ALA A C 1
ATOM 822 O O . ALA A 1 109 ? 7.036 -10.043 -2.799 1.00 37.22 109 ALA A O 1
ATOM 823 N N . PHE A 1 110 ? 6.692 -9.071 -0.764 1.00 39.66 110 PHE A N 1
ATOM 824 C CA . PHE A 1 110 ? 5.305 -9.412 -0.527 1.00 39.66 110 PHE A CA 1
ATOM 825 C C . PHE A 1 110 ? 5.060 -10.915 -0.658 1.00 39.66 110 PHE A C 1
ATOM 827 O O . PHE A 1 110 ? 4.842 -11.401 -1.765 1.00 39.66 110 PHE A O 1
ATOM 834 N N . PRO A 1 111 ? 5.014 -11.665 0.461 1.00 40.81 111 PRO A N 1
ATOM 835 C CA . PRO A 1 111 ? 4.327 -12.940 0.437 1.00 40.81 111 PRO A CA 1
ATOM 836 C C . PRO A 1 111 ? 2.875 -12.633 0.062 1.00 40.81 111 PRO A C 1
ATOM 838 O O . PRO A 1 111 ? 2.055 -12.212 0.880 1.00 40.81 111 PRO A O 1
ATOM 841 N N . ILE A 1 112 ? 2.596 -12.737 -1.234 1.00 45.38 112 ILE A N 1
ATOM 842 C CA . ILE A 1 112 ? 1.266 -12.974 -1.734 1.00 45.38 112 ILE A CA 1
ATOM 843 C C . ILE A 1 112 ? 0.928 -14.333 -1.150 1.00 45.38 112 ILE A C 1
ATOM 845 O O . ILE A 1 112 ? 1.639 -15.308 -1.391 1.00 45.38 112 ILE A O 1
ATOM 849 N N . ASP A 1 113 ? -0.080 -14.351 -0.296 1.00 44.66 113 ASP A N 1
ATOM 850 C CA . ASP A 1 113 ? -0.544 -15.558 0.359 1.00 44.66 113 ASP A CA 1
ATOM 851 C C . ASP A 1 113 ? -0.905 -16.581 -0.732 1.00 44.66 113 ASP A C 1
ATOM 853 O O . ASP A 1 113 ? -1.895 -16.423 -1.444 1.00 44.66 113 ASP A O 1
ATOM 857 N N . VAL A 1 114 ? -0.032 -17.569 -0.937 1.00 40.25 114 VAL A N 1
ATOM 858 C CA . VAL A 1 114 ? -0.220 -18.682 -1.882 1.00 40.25 114 VAL A CA 1
ATOM 859 C C . VAL A 1 114 ? -0.636 -19.965 -1.159 1.00 40.25 114 VAL A C 1
ATOM 861 O O . VAL A 1 114 ? -0.553 -21.046 -1.734 1.00 40.25 114 VAL A O 1
ATOM 864 N N . HIS A 1 115 ? -1.111 -19.873 0.086 1.00 38.53 115 HIS A N 1
ATOM 865 C CA . HIS A 1 115 ? -1.623 -21.033 0.810 1.00 38.53 115 HIS A CA 1
ATOM 866 C C . HIS A 1 115 ? -3.152 -21.125 0.718 1.00 38.53 115 HIS A C 1
ATOM 868 O O . HIS A 1 115 ? -3.882 -20.240 1.172 1.00 38.53 115 HIS A O 1
ATOM 874 N N . VAL A 1 116 ? -3.575 -22.227 0.086 1.00 39.72 116 VAL A N 1
ATOM 875 C CA . VAL A 1 116 ? -4.871 -22.914 0.223 1.00 39.72 116 VAL A CA 1
ATOM 876 C C . VAL A 1 116 ? -5.211 -23.132 1.695 1.00 39.72 116 VAL A C 1
ATOM 878 O O . VAL A 1 116 ? -4.284 -23.490 2.455 1.00 39.72 116 VAL A O 1
#

Radius of gyration: 14.79 Å; chains: 1; bounding box: 37×42×31 Å

Sequence (116 aa):
MTVLSQHTSDINTERAFTSLKATFPRWREVMDAPTKEVADAIRSGGLADQKAPRIKAILEEITSREGAPSLGRLPSMSDAEVEDYLTSLPGVGPKTAACVLVFSMGRHAFPIDVHV

Foldseek 3Di:
DPPPDDPQQPVLQVQLVVLLCVVPVALVCLLVDDLVVNLVSSVSNPPSNVVSVLSNQQQVVCCVVPVHSDPVCVVVDDLVVQQVVQCPGDPRHSVNSVVCSVVCVVPPPDPNPPDD

Secondary structure (DSSP, 8-state):
--SSSSSHHHHHHHHHHHHHHHH-SSHHHHHHS-HHHHHHHTGGGS-HHHHHHHHHHHHHHHHHHHSSS--TTGGGS-HHHHHHHHHTSTT--HHHHHHHHHHHTTT-S-------

pLDDT: mean 71.7, std 17.47, range [33.81, 96.88]